Protein AF-K0YK85-F1 (afdb_monomer)

Structure (mmCIF, N/CA/C/O backbone):
data_AF-K0YK85-F1
#
_entry.id   AF-K0YK85-F1
#
loop_
_atom_site.group_PDB
_atom_site.id
_atom_site.type_symbol
_atom_site.label_atom_id
_atom_site.label_alt_id
_atom_site.label_comp_id
_atom_site.label_asym_id
_atom_site.label_entity_id
_atom_site.label_seq_id
_atom_site.pdbx_PDB_ins_code
_atom_site.Cartn_x
_atom_site.Cartn_y
_atom_site.Cartn_z
_atom_site.occupancy
_atom_site.B_iso_or_equiv
_atom_site.auth_seq_id
_atom_site.auth_comp_id
_atom_site.auth_asym_id
_atom_site.auth_atom_id
_atom_site.pdbx_PDB_model_num
ATOM 1 N N . MET A 1 1 ? 21.484 -11.112 -15.078 1.00 66.81 1 MET A N 1
ATOM 2 C CA . MET A 1 1 ? 21.011 -9.808 -15.582 1.00 66.81 1 MET A CA 1
ATOM 3 C C . MET A 1 1 ? 19.810 -9.967 -16.499 1.00 66.81 1 MET A C 1
ATOM 5 O O . MET A 1 1 ? 18.751 -9.639 -16.004 1.00 66.81 1 MET A O 1
ATOM 9 N N . GLU A 1 2 ? 19.887 -10.509 -17.725 1.00 73.88 2 GLU A N 1
ATOM 10 C CA . GLU A 1 2 ? 18.661 -10.723 -18.544 1.00 73.88 2 GLU A CA 1
ATOM 11 C C . GLU A 1 2 ? 17.661 -11.682 -17.864 1.00 73.88 2 GLU A C 1
ATOM 13 O O . GLU A 1 2 ? 16.541 -11.281 -17.594 1.00 73.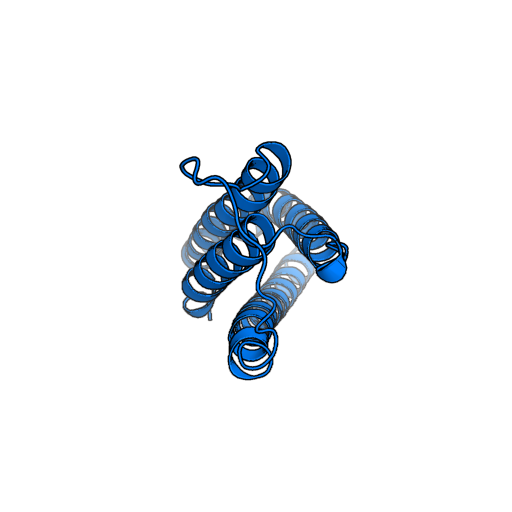88 2 GLU A O 1
ATOM 18 N N . GLU A 1 3 ? 18.103 -12.860 -17.404 1.00 81.00 3 GLU A N 1
ATOM 19 C CA . GLU A 1 3 ? 17.254 -13.798 -16.631 1.00 81.00 3 GLU A CA 1
ATOM 20 C C . GLU A 1 3 ? 16.675 -13.212 -15.330 1.00 81.00 3 GLU A C 1
ATOM 22 O O . GLU A 1 3 ? 15.665 -13.694 -14.827 1.00 81.00 3 GLU A O 1
ATOM 27 N N . GLU A 1 4 ? 17.342 -12.220 -14.734 1.00 80.44 4 GLU A N 1
ATOM 28 C CA . GLU A 1 4 ? 16.870 -11.585 -13.497 1.00 80.44 4 GLU A CA 1
ATOM 29 C C . GLU A 1 4 ? 15.826 -10.515 -13.803 1.00 80.44 4 GLU A C 1
ATOM 31 O O . GLU A 1 4 ? 14.907 -10.346 -13.018 1.00 80.44 4 GLU A O 1
ATOM 36 N N . VAL A 1 5 ? 15.949 -9.814 -14.933 1.00 79.44 5 V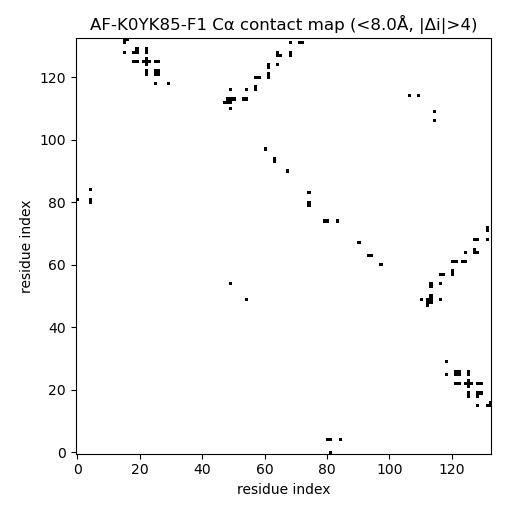AL A N 1
ATOM 37 C CA . VAL A 1 5 ? 14.918 -8.892 -15.424 1.00 79.44 5 VAL A CA 1
ATOM 38 C C . VAL A 1 5 ? 13.656 -9.677 -15.780 1.00 79.44 5 VAL A C 1
ATOM 40 O O . VAL A 1 5 ? 12.592 -9.328 -15.285 1.00 79.44 5 VAL A O 1
ATOM 43 N N . ASP A 1 6 ? 13.785 -10.777 -16.526 1.00 82.56 6 ASP A N 1
ATOM 44 C CA . ASP A 1 6 ? 12.639 -11.592 -16.960 1.00 82.56 6 ASP A CA 1
ATOM 45 C C . ASP A 1 6 ? 11.854 -12.175 -15.767 1.00 82.56 6 ASP A C 1
ATOM 47 O O . ASP A 1 6 ? 10.627 -12.145 -15.739 1.00 82.56 6 ASP A O 1
ATOM 51 N N . GLN A 1 7 ? 12.555 -12.651 -14.729 1.00 83.88 7 GLN A N 1
ATOM 52 C CA . GLN A 1 7 ? 11.912 -13.121 -13.492 1.00 83.88 7 GLN A CA 1
ATOM 53 C C . GLN A 1 7 ? 11.207 -12.000 -12.720 1.00 83.88 7 GLN A C 1
ATOM 55 O O . GLN A 1 7 ? 10.243 -12.257 -11.998 1.00 83.88 7 GLN A O 1
ATOM 60 N N . LEU A 1 8 ? 11.709 -10.765 -12.802 1.00 80.38 8 LEU A N 1
ATOM 61 C CA . LEU A 1 8 ? 11.055 -9.628 -12.162 1.00 80.38 8 LEU A CA 1
ATOM 62 C C . LEU A 1 8 ? 9.809 -9.218 -12.935 1.00 80.38 8 LEU A C 1
ATOM 64 O O . LEU A 1 8 ? 8.809 -8.963 -12.276 1.00 80.38 8 LEU A O 1
ATOM 68 N N . ASP A 1 9 ? 9.843 -9.231 -14.267 1.00 80.75 9 ASP A N 1
ATOM 69 C CA . ASP A 1 9 ? 8.669 -8.993 -15.115 1.00 80.75 9 ASP A CA 1
ATOM 70 C C . ASP A 1 9 ? 7.546 -9.992 -14.789 1.00 80.75 9 ASP A C 1
ATOM 72 O O . ASP A 1 9 ? 6.423 -9.584 -14.497 1.00 80.75 9 ASP A O 1
ATOM 76 N N . GLU A 1 10 ? 7.848 -11.294 -14.698 1.00 86.06 10 GLU A N 1
ATOM 77 C CA . GLU A 1 10 ? 6.849 -12.302 -14.298 1.00 86.06 10 GLU A CA 1
ATOM 78 C C . GLU A 1 10 ? 6.300 -12.054 -12.883 1.00 86.06 10 GLU A C 1
ATOM 80 O O . GLU A 1 10 ? 5.104 -12.200 -12.624 1.00 86.06 10 GLU A O 1
ATOM 85 N N . ARG A 1 11 ? 7.168 -11.657 -11.946 1.00 83.88 11 ARG A N 1
ATOM 86 C CA . ARG A 1 11 ? 6.775 -11.370 -10.558 1.00 83.88 11 ARG A CA 1
ATOM 87 C C . ARG A 1 11 ? 5.952 -10.081 -10.442 1.00 83.88 11 ARG A C 1
ATOM 89 O O . ARG A 1 11 ? 5.112 -9.977 -9.550 1.00 83.88 11 ARG A O 1
ATOM 96 N N . ILE A 1 12 ? 6.195 -9.112 -11.322 1.00 79.56 12 ILE A N 1
ATOM 97 C CA . ILE A 1 12 ? 5.414 -7.881 -11.461 1.00 79.56 12 ILE A CA 1
ATOM 98 C C . ILE A 1 12 ? 4.005 -8.217 -11.925 1.00 79.56 12 ILE A C 1
ATOM 100 O O . ILE A 1 12 ? 3.045 -7.749 -11.313 1.00 79.56 12 ILE A O 1
ATOM 104 N N . ASP A 1 13 ? 3.889 -9.026 -12.975 1.00 82.75 13 ASP A N 1
ATOM 105 C CA . ASP A 1 13 ? 2.596 -9.422 -13.525 1.00 82.75 13 ASP A CA 1
ATOM 106 C C . ASP A 1 13 ? 1.789 -10.201 -12.481 1.00 82.75 13 ASP A C 1
ATOM 108 O O . ASP A 1 13 ? 0.638 -9.854 -12.214 1.00 82.75 13 ASP A O 1
ATOM 112 N N . GLN A 1 14 ? 2.430 -11.152 -11.788 1.00 85.00 14 GLN A N 1
ATOM 113 C CA . GLN A 1 14 ? 1.813 -11.892 -10.686 1.00 85.00 14 GLN A CA 1
ATOM 114 C C . GLN A 1 14 ? 1.291 -10.963 -9.582 1.00 85.00 14 GLN A C 1
ATOM 116 O O . GLN A 1 14 ? 0.167 -11.124 -9.112 1.00 85.00 14 GLN A O 1
ATOM 121 N N . MET A 1 15 ? 2.085 -9.979 -9.154 1.00 80.19 15 MET A N 1
ATOM 122 C CA . MET A 1 15 ? 1.620 -9.014 -8.158 1.00 80.19 15 MET A CA 1
ATOM 123 C C . MET A 1 15 ? 0.486 -8.143 -8.676 1.00 80.19 15 MET A C 1
ATOM 125 O O . MET A 1 15 ? -0.429 -7.851 -7.917 1.00 80.19 15 MET A O 1
ATOM 129 N N . GLY A 1 16 ? 0.528 -7.724 -9.942 1.00 78.81 16 GLY A N 1
ATOM 130 C CA . GLY A 1 16 ? -0.573 -6.994 -10.561 1.00 78.81 16 GLY A CA 1
ATOM 131 C C . GLY A 1 16 ? -1.884 -7.768 -10.426 1.00 78.81 16 GLY A C 1
ATOM 132 O O . GLY A 1 16 ? -2.889 -7.195 -10.010 1.00 78.81 16 GLY A O 1
ATOM 133 N N . GLU A 1 17 ? -1.851 -9.079 -10.675 1.00 82.62 17 GLU A N 1
ATOM 134 C CA . GLU A 1 17 ? -2.994 -9.978 -10.486 1.00 82.62 17 GLU A CA 1
ATOM 135 C C . GLU A 1 17 ? -3.408 -10.132 -9.012 1.00 82.62 17 GLU A C 1
ATOM 137 O O . GLU A 1 17 ? -4.605 -10.107 -8.714 1.00 82.62 17 GLU A O 1
ATOM 142 N N . GLU A 1 18 ? -2.457 -10.259 -8.080 1.00 81.88 18 GLU A N 1
ATOM 143 C CA . GLU A 1 18 ? -2.734 -10.347 -6.636 1.00 81.88 18 GLU A CA 1
ATOM 144 C C . GLU A 1 18 ? -3.370 -9.065 -6.087 1.00 81.88 18 GLU A C 1
ATOM 146 O O . GLU A 1 18 ? -4.332 -9.124 -5.321 1.00 81.88 18 GLU A O 1
ATOM 151 N N . VAL A 1 19 ? -2.868 -7.901 -6.499 1.00 75.69 19 VAL A N 1
ATOM 152 C CA . VAL A 1 19 ? -3.401 -6.590 -6.115 1.00 75.69 19 VAL A CA 1
ATOM 153 C C . VAL A 1 19 ? -4.824 -6.423 -6.658 1.00 75.69 19 VAL A C 1
ATOM 155 O O . VAL A 1 19 ? -5.715 -5.946 -5.952 1.00 75.69 19 VAL A O 1
ATOM 158 N N . ASP A 1 20 ? -5.064 -6.848 -7.898 1.00 77.50 20 ASP A N 1
ATOM 159 C CA . ASP A 1 20 ? -6.393 -6.851 -8.509 1.00 77.50 20 ASP A CA 1
ATOM 160 C C . ASP A 1 20 ? -7.359 -7.786 -7.780 1.00 77.50 20 ASP A C 1
ATOM 162 O O . ASP A 1 20 ? -8.518 -7.435 -7.530 1.00 77.50 20 ASP A O 1
ATOM 166 N N . GLN A 1 21 ? -6.890 -8.980 -7.419 1.00 79.12 21 GLN A N 1
ATOM 167 C CA . GLN A 1 21 ? -7.654 -9.935 -6.628 1.00 79.12 21 GLN A CA 1
ATOM 168 C C . GLN A 1 21 ? -7.995 -9.355 -5.256 1.00 79.12 21 GLN A C 1
ATOM 170 O O . GLN A 1 21 ? -9.148 -9.441 -4.838 1.00 79.12 21 GLN A O 1
ATOM 175 N N . PHE A 1 22 ? -7.031 -8.726 -4.589 1.00 76.62 22 PHE A N 1
ATOM 176 C CA . PHE A 1 22 ? -7.225 -8.067 -3.305 1.00 76.62 22 PHE A CA 1
ATOM 177 C C . PHE A 1 22 ? -8.250 -6.937 -3.398 1.00 76.62 22 PHE A C 1
ATOM 179 O O . PHE A 1 22 ? -9.182 -6.885 -2.598 1.00 76.62 22 PHE A O 1
ATOM 186 N N . GLY A 1 23 ? -8.164 -6.092 -4.429 1.00 72.25 23 GLY A N 1
ATOM 187 C CA . GLY A 1 23 ? -9.165 -5.059 -4.687 1.00 72.25 23 GLY A CA 1
ATOM 188 C C . GLY A 1 23 ? -10.576 -5.635 -4.858 1.00 72.25 23 GLY A C 1
ATOM 189 O O . GLY A 1 23 ? -11.537 -5.103 -4.299 1.00 72.25 23 GLY A O 1
ATOM 190 N N . ARG A 1 24 ? -10.710 -6.766 -5.564 1.00 73.38 24 ARG A N 1
ATOM 191 C CA . ARG A 1 24 ? -11.991 -7.480 -5.726 1.00 73.38 24 ARG A CA 1
ATOM 192 C C . ARG A 1 24 ? -12.462 -8.169 -4.448 1.00 73.38 24 ARG A C 1
ATOM 194 O O . ARG A 1 24 ? -13.666 -8.258 -4.233 1.00 73.38 24 ARG A O 1
ATOM 201 N N . GLU A 1 25 ? -11.560 -8.673 -3.615 1.00 72.44 25 GLU A N 1
ATOM 202 C CA . GLU A 1 25 ? -11.900 -9.296 -2.331 1.00 72.44 25 GLU A CA 1
ATOM 203 C C . GLU A 1 25 ? -12.420 -8.258 -1.329 1.00 72.44 25 GLU A C 1
ATOM 205 O O . GLU A 1 25 ? -13.394 -8.506 -0.608 1.00 72.44 25 GLU A O 1
ATOM 210 N N . LEU A 1 26 ? -11.826 -7.065 -1.345 1.00 65.25 26 LEU A N 1
ATOM 211 C CA . LEU A 1 26 ? -12.269 -5.914 -0.567 1.00 65.25 26 LEU A CA 1
ATOM 212 C C . LEU A 1 26 ? -13.640 -5.392 -1.030 1.00 65.25 26 LEU A C 1
ATOM 214 O O . LEU A 1 26 ? -14.524 -5.173 -0.197 1.00 65.25 26 LEU A O 1
ATOM 218 N N . ASP A 1 27 ? -13.846 -5.242 -2.342 1.00 61.88 27 ASP A N 1
ATOM 219 C CA . ASP A 1 27 ? -15.132 -4.831 -2.932 1.00 61.88 27 ASP A CA 1
ATOM 220 C C . ASP A 1 27 ? -16.228 -5.901 -2.727 1.00 61.88 27 ASP A C 1
ATOM 222 O O . ASP A 1 27 ? -17.346 -5.614 -2.289 1.00 61.88 27 ASP A O 1
ATOM 226 N N . GLY A 1 28 ? -15.879 -7.173 -2.937 1.00 52.31 28 GLY A N 1
ATOM 227 C CA . GLY A 1 28 ? -16.767 -8.327 -2.791 1.00 52.31 28 GLY A CA 1
ATOM 228 C C . GLY A 1 28 ? -17.177 -8.621 -1.346 1.00 52.31 28 GLY A C 1
ATOM 229 O O . GLY A 1 28 ? -18.321 -9.027 -1.111 1.00 52.31 28 GLY A O 1
ATOM 230 N N . SER A 1 29 ? -16.303 -8.350 -0.368 1.00 48.81 29 SER A N 1
ATOM 231 C CA . SER A 1 29 ? -16.648 -8.420 1.062 1.00 48.81 29 SER A CA 1
ATOM 232 C C . SER A 1 29 ? -17.704 -7.382 1.458 1.00 48.81 29 SER A C 1
ATOM 234 O O . SER A 1 29 ? -18.546 -7.667 2.311 1.00 48.81 29 SER A O 1
ATOM 236 N N . SER A 1 30 ? -17.747 -6.216 0.801 1.00 44.91 30 SER A N 1
ATOM 237 C CA . SER A 1 30 ? -18.809 -5.223 1.039 1.00 44.91 30 SER A CA 1
ATOM 238 C C . SER A 1 30 ? -20.174 -5.643 0.481 1.00 44.91 30 SER A C 1
ATOM 240 O O . SER A 1 30 ? -21.201 -5.251 1.036 1.00 44.91 30 SER A O 1
ATOM 242 N N . SER A 1 31 ? -20.234 -6.473 -0.568 1.00 39.69 31 SER A N 1
ATOM 243 C CA . SER A 1 31 ? -21.518 -6.889 -1.164 1.00 39.69 31 SER A CA 1
ATOM 244 C C . SER A 1 31 ? -22.275 -7.970 -0.379 1.00 39.69 31 SER A C 1
ATOM 246 O O . SER A 1 31 ? -23.464 -8.165 -0.640 1.00 39.69 31 SER A O 1
ATOM 248 N N . SER A 1 32 ? -21.643 -8.664 0.578 1.00 37.28 32 SER A N 1
ATOM 249 C CA . SER A 1 32 ? -22.271 -9.821 1.251 1.00 37.28 32 SER A CA 1
ATOM 250 C C . SER A 1 32 ? -22.496 -9.669 2.762 1.00 37.28 32 SER A C 1
ATOM 252 O O . SER A 1 32 ? -23.411 -10.314 3.273 1.00 37.28 32 SER A O 1
ATOM 254 N N . ASP A 1 33 ? -21.764 -8.797 3.467 1.00 37.56 33 ASP A N 1
ATOM 255 C CA . ASP A 1 3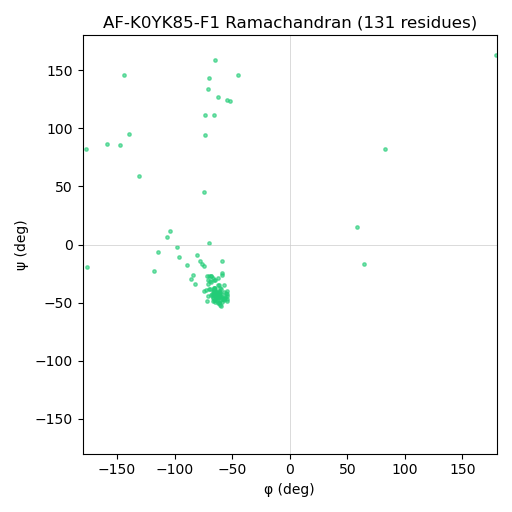3 ? -21.880 -8.662 4.937 1.00 37.56 33 ASP A CA 1
ATOM 256 C C . ASP A 1 33 ? -22.426 -7.312 5.439 1.00 37.56 33 ASP A C 1
ATOM 258 O O . ASP A 1 33 ? -22.801 -7.184 6.604 1.00 37.56 33 ASP A O 1
ATOM 262 N N . ALA A 1 34 ? -22.637 -6.322 4.564 1.00 41.72 34 ALA A N 1
ATOM 263 C CA . ALA A 1 34 ? -23.242 -5.039 4.952 1.00 41.72 34 ALA A CA 1
ATOM 264 C C . ALA A 1 34 ? -24.751 -5.122 5.305 1.00 41.72 34 ALA A C 1
ATOM 266 O O . ALA A 1 34 ? -25.378 -4.112 5.624 1.00 41.72 34 ALA A O 1
ATOM 267 N N . ALA A 1 35 ? -25.369 -6.309 5.253 1.00 38.19 35 ALA A N 1
ATOM 268 C CA . ALA A 1 35 ? -26.809 -6.483 5.467 1.00 38.19 35 ALA A CA 1
ATOM 269 C C . ALA A 1 35 ? -27.220 -6.918 6.887 1.00 38.19 35 ALA A C 1
ATOM 271 O O . ALA A 1 35 ? -28.423 -7.025 7.148 1.00 38.19 35 ALA A O 1
ATOM 272 N N . LYS A 1 36 ? -26.295 -7.162 7.829 1.00 44.62 36 LYS A N 1
ATOM 273 C CA . LYS A 1 36 ? -26.672 -7.482 9.220 1.00 44.62 36 LYS A CA 1
ATOM 274 C C . LYS A 1 36 ? -25.680 -6.972 10.264 1.00 44.62 36 LYS A C 1
ATOM 276 O O . LYS A 1 36 ? -24.925 -7.751 10.831 1.00 44.62 36 LYS A O 1
ATOM 281 N N . GLN A 1 37 ? -25.850 -5.719 10.669 1.00 42.31 37 GLN A N 1
ATOM 282 C CA . GLN A 1 37 ? -25.900 -5.394 12.096 1.00 42.31 37 GLN A CA 1
ATOM 283 C C . GLN A 1 37 ? -26.606 -4.053 12.306 1.00 42.31 37 GLN A C 1
ATOM 285 O O . GLN A 1 37 ? -26.009 -2.989 12.358 1.00 42.31 37 GLN A O 1
ATOM 290 N N . GLY A 1 38 ? -27.935 -4.126 12.411 1.00 46.53 38 GLY A N 1
ATOM 291 C CA . GLY A 1 38 ? -28.683 -3.130 13.163 1.00 46.53 38 GLY A CA 1
ATOM 292 C C . GLY A 1 38 ? -28.436 -3.384 14.647 1.00 46.53 38 GLY A C 1
ATOM 293 O O . GLY A 1 38 ? -28.877 -4.407 15.172 1.00 46.53 38 GLY A O 1
ATOM 294 N N . GLY A 1 39 ? -27.722 -2.469 15.293 1.00 35.22 39 GLY A N 1
ATOM 295 C CA . GLY A 1 39 ? -27.487 -2.440 16.731 1.00 35.22 39 GLY A CA 1
ATOM 296 C C . GLY A 1 39 ? -27.572 -1.000 17.217 1.00 35.22 39 GLY A C 1
ATOM 297 O O . GLY A 1 39 ? -26.618 -0.248 17.107 1.00 35.22 39 GLY A O 1
ATOM 298 N N . ASP A 1 40 ? -28.757 -0.632 17.693 1.00 47.53 40 ASP A N 1
ATOM 299 C CA . ASP A 1 40 ? -29.113 0.655 18.289 1.00 47.53 40 ASP A CA 1
ATOM 300 C C . ASP A 1 40 ? -28.171 1.015 19.458 1.00 47.53 40 ASP A C 1
ATOM 302 O O . ASP A 1 40 ? -28.032 0.240 20.408 1.00 47.53 40 ASP A O 1
ATOM 306 N N . GLY A 1 41 ? -27.531 2.186 19.389 1.00 37.88 41 GLY A N 1
ATOM 307 C CA . GLY A 1 41 ? -26.629 2.681 20.429 1.00 37.88 41 GLY A CA 1
ATOM 308 C C . GLY A 1 41 ? -26.087 4.080 20.138 1.00 37.88 41 GLY A C 1
ATOM 309 O O . GLY A 1 41 ? -24.976 4.221 19.648 1.00 37.88 41 GLY A O 1
ATOM 310 N N . ALA A 1 42 ? -26.887 5.105 20.453 1.00 50.59 42 ALA A N 1
ATOM 311 C CA . ALA A 1 42 ? -26.488 6.516 20.558 1.00 50.59 42 ALA A CA 1
ATOM 312 C C . ALA A 1 42 ? -25.166 6.671 21.348 1.00 50.59 42 ALA A C 1
ATOM 314 O O . ALA A 1 42 ? -24.922 5.930 22.295 1.00 50.59 42 ALA A O 1
ATOM 315 N N . ASP A 1 43 ? -24.269 7.611 21.060 1.00 39.25 43 ASP A N 1
ATOM 316 C CA . ASP A 1 43 ? -24.468 9.059 21.061 1.00 39.25 43 ASP A CA 1
ATOM 317 C C . ASP A 1 43 ? -23.122 9.732 20.688 1.00 39.25 43 ASP A C 1
ATOM 319 O O . ASP A 1 43 ? -22.060 9.136 20.856 1.00 39.25 43 ASP 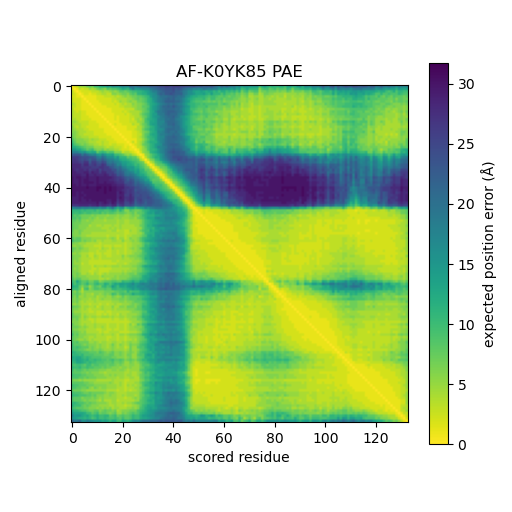A O 1
ATOM 323 N N . GLN A 1 44 ? -23.184 11.010 20.307 1.00 40.91 44 GLN A N 1
ATOM 324 C CA . GLN A 1 44 ? -22.075 11.956 20.087 1.00 40.91 44 GLN A CA 1
ATOM 325 C C . GLN A 1 44 ? -21.357 11.913 18.727 1.00 40.91 44 GLN A C 1
ATOM 327 O O . GLN A 1 44 ? -20.233 11.447 18.565 1.00 40.91 44 GLN A O 1
ATOM 332 N N . ALA A 1 45 ? -21.988 12.596 17.773 1.00 50.72 45 ALA A N 1
ATOM 333 C CA . ALA A 1 45 ? -21.329 13.184 16.619 1.00 50.72 45 ALA A CA 1
ATOM 334 C C . ALA A 1 45 ? -20.122 14.061 17.025 1.00 50.72 45 ALA A C 1
ATOM 336 O O . ALA A 1 45 ? -20.252 15.046 17.755 1.00 50.72 45 ALA A O 1
ATOM 337 N N . SER A 1 46 ? -18.953 13.737 16.481 1.00 42.53 46 SER A N 1
ATOM 338 C CA . SER A 1 46 ? -17.839 14.656 16.230 1.00 42.53 46 SER A CA 1
ATOM 339 C C . SER A 1 46 ? -17.170 14.231 14.921 1.00 42.53 46 SER A C 1
ATOM 341 O O . SER A 1 46 ? -17.187 13.059 14.565 1.00 42.53 46 SER A O 1
ATOM 343 N N . VAL A 1 47 ? -16.667 15.206 14.173 1.00 51.03 47 VAL A N 1
ATOM 344 C CA . VAL A 1 47 ? -16.544 15.236 12.702 1.00 51.03 47 VAL A CA 1
ATOM 345 C C . VAL A 1 47 ? -15.426 14.357 12.102 1.00 51.03 47 VAL A C 1
ATOM 347 O O . VAL A 1 47 ? -14.697 14.844 11.259 1.00 51.03 47 VAL A O 1
ATOM 350 N N . ASP A 1 48 ? -15.263 13.107 12.539 1.00 63.59 48 ASP A N 1
ATOM 351 C CA . ASP A 1 48 ? -14.854 11.989 11.657 1.00 63.59 48 ASP A CA 1
ATOM 352 C C . ASP A 1 48 ? -14.826 10.641 12.396 1.00 63.59 48 ASP A C 1
ATOM 354 O O . ASP A 1 48 ? -14.901 9.610 11.748 1.00 63.59 48 ASP A O 1
ATOM 358 N N . GLY A 1 49 ? -14.771 10.596 13.734 1.00 77.56 49 GLY A N 1
ATOM 359 C CA . GLY A 1 49 ? -14.882 9.354 14.527 1.00 77.56 49 GLY A CA 1
ATOM 360 C C . GLY A 1 49 ? -13.756 8.320 14.340 1.00 77.56 49 GLY A C 1
ATOM 361 O O . GLY A 1 49 ? -13.605 7.452 15.193 1.00 77.56 49 GLY A O 1
ATOM 362 N N . VAL A 1 50 ? -12.962 8.436 13.272 1.00 87.62 50 VAL A N 1
ATOM 363 C CA . VAL A 1 50 ? -11.814 7.586 12.956 1.00 87.62 50 VAL A CA 1
ATOM 364 C C . VAL A 1 50 ? -10.680 7.878 13.933 1.00 87.62 50 VAL A C 1
ATOM 366 O O . VAL A 1 50 ? -10.330 9.036 14.189 1.00 87.62 50 VAL A O 1
ATOM 369 N N . THR A 1 51 ? -10.073 6.822 14.456 1.00 91.12 51 THR A N 1
ATOM 370 C CA . THR A 1 51 ? -8.892 6.900 15.308 1.00 91.12 51 THR A CA 1
ATOM 371 C C . THR A 1 51 ? -7.737 7.524 14.509 1.00 91.12 51 THR A C 1
ATOM 373 O O . THR A 1 51 ? -7.417 7.026 13.430 1.00 91.12 51 THR A O 1
ATOM 376 N N . PRO A 1 52 ? -7.067 8.588 14.997 1.00 90.12 52 PRO A N 1
ATOM 377 C CA . PRO A 1 52 ? -6.030 9.279 14.225 1.00 90.12 52 PRO A CA 1
ATOM 378 C C . PRO A 1 52 ? -4.897 8.368 13.738 1.00 90.12 52 PRO A C 1
ATOM 380 O O . PRO A 1 52 ? -4.502 8.462 12.581 1.00 90.12 52 PRO A O 1
ATOM 383 N N . GLU A 1 53 ? -4.426 7.454 14.591 1.00 89.56 53 GLU A N 1
ATOM 384 C CA . GLU A 1 53 ? -3.380 6.483 14.235 1.00 89.56 53 GLU A CA 1
ATOM 385 C C . GLU A 1 53 ? -3.860 5.498 13.158 1.00 89.56 53 GLU A C 1
ATOM 387 O O . GLU A 1 53 ? -3.113 5.165 12.240 1.00 89.56 53 GLU A O 1
ATOM 392 N N . PHE A 1 54 ? -5.128 5.078 13.223 1.00 89.50 54 PHE A N 1
ATOM 393 C CA . PHE A 1 54 ? -5.729 4.207 12.214 1.00 89.50 54 PHE A CA 1
ATOM 394 C C . PHE A 1 54 ? -5.856 4.926 10.870 1.00 89.50 54 PHE A C 1
ATOM 396 O O . PHE A 1 54 ? -5.469 4.391 9.832 1.00 89.50 54 PHE A O 1
ATOM 403 N N . LYS A 1 55 ? -6.339 6.172 10.895 1.00 90.75 55 LYS A N 1
ATOM 404 C CA . LYS A 1 55 ? -6.424 7.026 9.713 1.00 90.75 55 LYS A CA 1
ATOM 405 C C . LYS A 1 55 ? -5.058 7.221 9.060 1.00 90.75 55 LYS A C 1
ATOM 407 O O . LYS A 1 55 ? -4.956 7.066 7.849 1.00 90.75 55 LYS A O 1
ATOM 412 N N . GLU A 1 56 ? -4.028 7.530 9.844 1.00 92.25 56 GLU A N 1
ATOM 413 C CA . GLU A 1 56 ?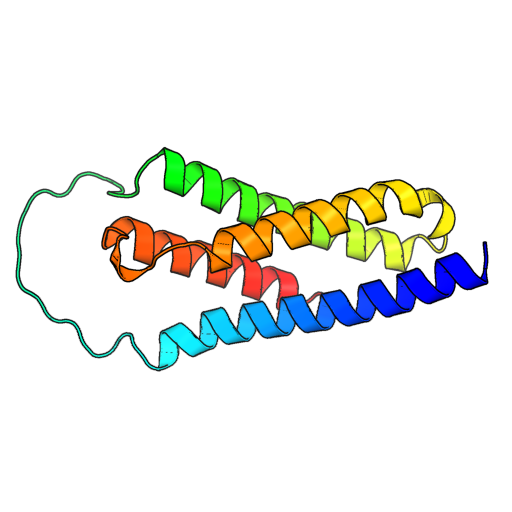 -2.661 7.713 9.346 1.00 92.25 56 GLU A CA 1
ATOM 414 C C . GLU A 1 56 ? -2.112 6.431 8.706 1.00 92.25 56 GLU A C 1
ATOM 416 O O . GLU A 1 56 ? -1.554 6.488 7.610 1.00 92.25 56 GLU A O 1
ATOM 421 N N . ALA A 1 57 ? -2.337 5.269 9.330 1.00 90.62 57 ALA A N 1
ATOM 422 C CA . ALA A 1 57 ? -1.945 3.980 8.762 1.00 90.62 57 ALA A CA 1
ATOM 423 C C . ALA A 1 57 ? -2.653 3.704 7.424 1.00 90.62 57 ALA A C 1
ATOM 425 O O . ALA A 1 57 ? -1.993 3.408 6.429 1.00 90.62 57 ALA A O 1
ATOM 426 N N . MET A 1 58 ? -3.979 3.862 7.367 1.00 90.69 58 MET A N 1
ATOM 427 C CA . MET A 1 58 ? -4.744 3.634 6.137 1.00 90.69 58 MET A CA 1
ATOM 428 C C . MET A 1 58 ? -4.383 4.646 5.035 1.00 90.69 58 MET A C 1
ATOM 430 O O . MET A 1 58 ? -4.279 4.277 3.864 1.00 90.69 58 MET A O 1
ATOM 434 N N . ASP A 1 59 ? -4.151 5.914 5.389 1.00 91.31 59 ASP A N 1
ATOM 435 C CA . ASP A 1 59 ? -3.708 6.947 4.445 1.00 91.31 59 ASP A CA 1
ATOM 436 C C . ASP A 1 59 ? -2.326 6.624 3.868 1.00 91.31 59 ASP A C 1
ATOM 438 O O . ASP A 1 59 ? -2.122 6.763 2.660 1.00 91.31 59 ASP A O 1
ATOM 442 N N . SER A 1 60 ? -1.409 6.124 4.702 1.00 92.25 60 SER A N 1
ATOM 443 C CA . SER A 1 60 ? -0.094 5.641 4.271 1.00 92.25 60 SER A CA 1
ATOM 444 C C . SER A 1 60 ? -0.218 4.490 3.267 1.00 92.25 60 SER A C 1
ATOM 446 O O . SER A 1 60 ? 0.417 4.524 2.213 1.00 92.25 60 SER A O 1
ATOM 448 N N . TYR A 1 61 ? -1.111 3.524 3.516 1.00 89.94 61 TYR A N 1
ATOM 449 C CA . TYR A 1 61 ? -1.366 2.428 2.573 1.00 89.94 61 TYR A CA 1
ATOM 450 C C . TYR A 1 61 ? -1.910 2.952 1.242 1.00 89.94 61 TYR A C 1
ATOM 452 O O . TYR A 1 61 ? -1.422 2.588 0.174 1.00 89.94 61 TYR A O 1
ATOM 460 N N . GLY A 1 62 ? -2.885 3.862 1.287 1.00 88.19 62 GLY A N 1
ATOM 461 C CA . GLY A 1 62 ? -3.456 4.469 0.087 1.00 88.19 62 GLY A CA 1
ATOM 462 C C . GLY A 1 62 ? -2.439 5.250 -0.752 1.00 88.19 62 GLY A C 1
ATOM 463 O O . GLY A 1 62 ? -2.519 5.199 -1.983 1.00 88.19 62 GLY A O 1
ATOM 464 N N . ALA A 1 63 ? -1.503 5.946 -0.100 1.00 90.88 63 ALA A N 1
ATOM 465 C CA . ALA A 1 63 ? -0.422 6.690 -0.746 1.00 90.88 63 ALA A CA 1
ATOM 466 C C . ALA A 1 63 ? 0.647 5.761 -1.339 1.00 90.88 63 ALA A C 1
ATOM 468 O O . ALA A 1 63 ? 1.097 5.989 -2.461 1.00 90.88 63 ALA A O 1
ATOM 469 N N . PHE A 1 64 ? 0.992 4.673 -0.646 1.00 90.50 64 PHE A N 1
ATOM 470 C CA . PHE A 1 64 ? 1.883 3.642 -1.180 1.00 90.50 64 PHE A CA 1
ATOM 471 C C . PHE A 1 64 ? 1.373 3.102 -2.524 1.00 90.50 64 PHE A C 1
ATOM 473 O O . PHE A 1 64 ? 2.129 3.039 -3.493 1.00 90.50 64 PHE A O 1
ATOM 480 N N . PHE A 1 65 ? 0.078 2.776 -2.621 1.00 86.94 65 PHE A N 1
ATOM 481 C CA . PHE A 1 65 ? -0.500 2.289 -3.876 1.00 86.94 65 PHE A CA 1
ATOM 482 C C . PHE A 1 65 ? -0.512 3.351 -4.988 1.00 86.94 65 PHE A C 1
ATOM 484 O O . PHE A 1 65 ? -0.411 2.980 -6.154 1.00 86.94 65 PHE A O 1
ATOM 491 N N . ASP A 1 66 ? -0.583 4.652 -4.671 1.00 89.19 66 ASP A N 1
ATOM 492 C CA . ASP A 1 66 ? -0.418 5.714 -5.680 1.00 89.19 66 ASP A CA 1
ATOM 493 C C . ASP A 1 66 ? 0.987 5.705 -6.284 1.00 89.19 66 ASP A C 1
ATOM 495 O O . ASP A 1 66 ? 1.142 5.746 -7.508 1.00 89.19 66 ASP A O 1
ATOM 499 N N . GLU A 1 67 ? 2.007 5.631 -5.429 1.00 89.50 67 GLU A N 1
ATOM 500 C CA . GLU A 1 67 ? 3.402 5.576 -5.863 1.00 89.50 67 GLU A CA 1
ATOM 501 C C . GLU A 1 67 ? 3.701 4.288 -6.625 1.00 89.50 67 GLU A C 1
ATOM 503 O O . GLU A 1 67 ? 4.312 4.338 -7.690 1.00 89.50 67 GLU A O 1
ATOM 508 N N . TYR A 1 68 ? 3.204 3.149 -6.138 1.00 87.88 68 TYR A N 1
ATOM 509 C CA . TYR A 1 68 ? 3.330 1.864 -6.817 1.00 87.88 68 TYR A CA 1
ATOM 510 C C . TYR A 1 68 ? 2.690 1.901 -8.210 1.00 87.88 68 TYR A C 1
ATOM 512 O O . TYR A 1 68 ? 3.314 1.490 -9.187 1.00 87.88 68 TYR A O 1
ATOM 520 N N . VAL A 1 69 ? 1.477 2.453 -8.342 1.00 86.25 69 VAL A N 1
ATOM 521 C CA . VAL A 1 69 ? 0.800 2.579 -9.642 1.00 86.25 69 VAL A CA 1
ATOM 522 C C . VAL A 1 69 ? 1.601 3.457 -10.605 1.00 86.25 69 VAL A C 1
ATOM 524 O O . VAL A 1 69 ? 1.708 3.135 -11.791 1.00 86.25 69 VAL A O 1
ATOM 527 N N . ALA A 1 70 ? 2.149 4.571 -10.118 1.00 88.44 70 ALA A N 1
ATOM 528 C CA . ALA A 1 70 ? 2.967 5.474 -10.921 1.00 88.44 70 ALA A CA 1
ATOM 529 C C . ALA A 1 70 ? 4.278 4.805 -11.362 1.00 88.44 70 ALA A C 1
ATOM 531 O O . ALA A 1 70 ? 4.587 4.800 -12.555 1.00 88.44 70 ALA A O 1
ATOM 532 N N . PHE A 1 71 ? 4.982 4.171 -10.423 1.00 86.94 71 PHE A N 1
ATOM 533 C CA . PHE A 1 71 ? 6.195 3.404 -10.682 1.00 86.94 71 PHE A CA 1
ATOM 534 C C . PHE A 1 71 ? 5.941 2.306 -11.716 1.00 86.94 71 PHE A C 1
ATOM 536 O O . PHE A 1 71 ? 6.703 2.163 -12.666 1.00 86.94 71 PHE A O 1
ATOM 543 N N . MET A 1 72 ? 4.828 1.578 -11.599 1.00 84.69 72 MET A N 1
ATOM 544 C CA . MET A 1 72 ? 4.510 0.489 -12.519 1.00 84.69 72 MET A CA 1
ATOM 545 C C . MET A 1 72 ? 4.172 0.946 -13.940 1.00 84.69 72 MET A C 1
ATOM 547 O O . MET A 1 72 ? 4.361 0.189 -14.897 1.00 84.69 72 MET A O 1
ATOM 551 N N . LYS A 1 73 ? 3.664 2.168 -14.103 1.00 85.44 73 LYS A N 1
ATOM 552 C CA . LYS A 1 73 ? 3.486 2.776 -15.428 1.00 85.44 73 LYS A CA 1
ATOM 553 C C . LYS A 1 73 ? 4.835 3.152 -16.026 1.00 85.44 73 LYS A C 1
ATOM 555 O O . LYS A 1 73 ? 5.125 2.766 -17.154 1.00 85.44 73 LYS A O 1
ATOM 560 N N . GLU A 1 74 ? 5.678 3.824 -15.247 1.00 86.06 74 GLU A N 1
ATOM 561 C CA . GLU A 1 74 ? 7.019 4.219 -15.681 1.00 86.06 74 GLU A CA 1
ATOM 562 C C . GLU A 1 74 ? 7.887 3.005 -16.030 1.00 86.06 74 GLU A C 1
ATOM 564 O O . GLU A 1 74 ? 8.540 2.995 -17.070 1.00 86.06 74 GLU A O 1
ATOM 569 N N . TYR A 1 75 ? 7.831 1.944 -15.225 1.00 84.00 75 TYR A N 1
ATOM 570 C CA . TYR A 1 75 ? 8.551 0.698 -15.467 1.00 84.00 75 TYR A CA 1
ATOM 571 C C . TYR A 1 75 ? 8.238 0.120 -16.856 1.00 84.00 75 TYR A C 1
ATOM 573 O O . TYR A 1 75 ? 9.155 -0.152 -17.632 1.00 84.00 75 TYR A O 1
ATOM 581 N N . ARG A 1 76 ? 6.948 0.033 -17.212 1.00 79.56 76 ARG A N 1
ATOM 582 C CA . ARG A 1 76 ? 6.479 -0.483 -18.510 1.00 79.56 76 ARG A CA 1
ATOM 583 C C . ARG A 1 76 ? 6.807 0.432 -19.690 1.00 79.56 76 ARG A C 1
ATOM 585 O O . ARG A 1 76 ? 7.019 -0.055 -20.798 1.00 79.56 76 ARG A O 1
ATOM 592 N N . GLU A 1 77 ? 6.856 1.742 -19.471 1.00 83.62 77 GLU A N 1
ATOM 593 C CA . GLU A 1 77 ? 7.152 2.726 -20.521 1.00 83.62 77 GLU A CA 1
ATOM 594 C C . GLU A 1 77 ? 8.658 2.956 -20.735 1.00 83.62 77 GLU A C 1
ATOM 596 O O . GLU A 1 77 ? 9.080 3.278 -21.848 1.00 83.62 77 GLU A O 1
ATOM 601 N N . SER A 1 78 ? 9.481 2.795 -19.694 1.00 79.38 78 SER A N 1
ATOM 602 C CA . SER A 1 78 ? 10.900 3.181 -19.693 1.00 79.38 78 SER A CA 1
ATOM 603 C C . SER A 1 78 ? 11.786 2.308 -20.585 1.00 79.38 78 SER A C 1
ATOM 605 O O . SER A 1 78 ? 12.846 2.758 -21.030 1.00 79.38 78 SER A O 1
ATOM 607 N N . GLY A 1 79 ? 11.396 1.048 -20.813 1.00 72.81 79 GLY A N 1
ATOM 608 C CA . GLY A 1 79 ? 12.227 0.048 -21.488 1.00 72.81 79 GLY A CA 1
ATOM 609 C C . GLY A 1 79 ? 13.573 -0.218 -20.795 1.00 72.81 79 GLY A C 1
ATOM 610 O O . GLY A 1 79 ? 14.467 -0.786 -21.424 1.00 72.81 79 GLY A O 1
ATOM 611 N N . ASN A 1 80 ? 13.755 0.210 -19.534 1.00 76.75 80 ASN A N 1
ATOM 612 C CA . ASN A 1 80 ? 15.006 0.060 -18.779 1.00 76.75 80 ASN A CA 1
ATOM 613 C C . ASN A 1 80 ? 14.797 -0.521 -17.361 1.00 76.75 80 ASN A C 1
ATOM 615 O O . ASN A 1 80 ? 15.196 0.090 -16.360 1.00 76.75 80 ASN A O 1
ATOM 619 N N . PRO A 1 81 ? 14.221 -1.733 -17.267 1.00 74.88 81 PRO A N 1
ATOM 620 C CA . PRO A 1 81 ? 13.859 -2.377 -16.002 1.00 74.88 81 PRO A CA 1
ATOM 621 C C . PRO A 1 81 ? 15.064 -2.653 -15.089 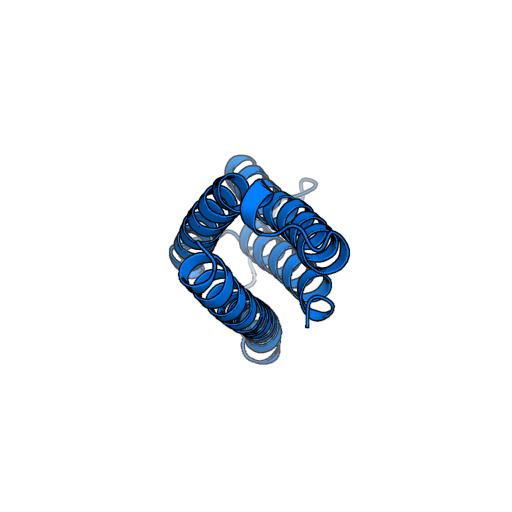1.00 74.88 81 PRO A C 1
ATOM 623 O O . PRO A 1 81 ? 14.949 -2.606 -13.866 1.00 74.88 81 PRO A O 1
ATOM 626 N N . ALA A 1 82 ? 16.251 -2.869 -15.668 1.00 77.88 82 ALA A N 1
ATOM 627 C CA . ALA A 1 82 ? 17.479 -3.135 -14.918 1.00 77.88 82 ALA A CA 1
ATOM 628 C C . ALA A 1 82 ? 17.878 -1.973 -13.987 1.00 77.88 82 ALA A C 1
ATOM 630 O O . ALA A 1 82 ? 18.388 -2.203 -12.892 1.00 77.88 82 ALA A O 1
ATOM 631 N N . SER A 1 83 ? 17.631 -0.726 -14.405 1.00 81.12 83 SER A N 1
ATOM 632 C CA . SER A 1 83 ? 17.941 0.465 -13.603 1.00 81.12 83 SER A CA 1
ATOM 633 C C . SER A 1 83 ? 16.980 0.699 -12.437 1.00 81.12 83 SER A C 1
ATOM 635 O O . SER A 1 83 ? 17.345 1.409 -11.510 1.00 81.12 83 SER A O 1
ATOM 637 N N . MET A 1 84 ? 15.799 0.074 -12.475 1.00 83.88 84 MET A N 1
ATOM 638 C CA . MET A 1 84 ? 14.726 0.234 -11.487 1.00 83.88 84 MET A CA 1
ATOM 639 C C . MET A 1 84 ? 14.584 -0.997 -10.576 1.00 83.88 84 MET A C 1
ATOM 641 O O . MET A 1 84 ? 13.646 -1.084 -9.787 1.00 83.88 84 MET A O 1
ATOM 645 N N . MET A 1 85 ? 15.495 -1.976 -10.678 1.00 81.88 85 MET A N 1
ATOM 646 C CA . MET A 1 85 ? 15.445 -3.216 -9.889 1.00 81.88 85 MET A CA 1
ATOM 647 C C . MET A 1 85 ? 15.502 -2.967 -8.376 1.00 81.88 85 MET A C 1
ATOM 649 O O . MET A 1 85 ? 14.842 -3.671 -7.610 1.00 81.88 85 MET A O 1
ATOM 653 N N . ALA A 1 86 ? 16.309 -1.999 -7.932 1.00 84.56 86 ALA A N 1
ATOM 654 C CA . ALA A 1 86 ? 16.489 -1.712 -6.510 1.00 84.56 86 ALA A CA 1
ATOM 655 C C . ALA A 1 86 ? 15.234 -1.057 -5.910 1.00 84.56 86 ALA A C 1
ATOM 657 O O . ALA A 1 86 ? 14.757 -1.454 -4.842 1.00 84.56 86 ALA A O 1
ATOM 658 N N . GLU A 1 87 ? 14.670 -0.092 -6.632 1.00 86.00 87 GLU A N 1
ATOM 659 C CA . GLU A 1 87 ? 13.407 0.568 -6.323 1.00 86.00 87 GLU A CA 1
ATOM 660 C C . GLU A 1 87 ? 12.262 -0.447 -6.334 1.00 86.00 87 GLU A C 1
ATOM 662 O O . GLU A 1 87 ? 11.469 -0.487 -5.396 1.00 86.00 87 GLU A O 1
ATOM 667 N N . TYR A 1 88 ? 12.231 -1.349 -7.317 1.00 84.12 88 TYR A N 1
ATOM 668 C CA . TYR A 1 88 ? 11.235 -2.412 -7.377 1.00 84.12 88 TYR A CA 1
ATOM 669 C C . TYR A 1 88 ? 11.300 -3.334 -6.156 1.00 84.12 88 TYR A C 1
ATOM 671 O O . TYR A 1 88 ? 10.277 -3.564 -5.515 1.00 84.12 88 TYR A O 1
ATOM 679 N N . GLY A 1 89 ? 12.488 -3.814 -5.771 1.00 85.19 89 GLY A N 1
ATOM 680 C CA . GLY A 1 89 ? 12.647 -4.630 -4.561 1.00 85.19 89 GLY A CA 1
ATOM 681 C C . GLY A 1 89 ? 12.142 -3.922 -3.297 1.00 85.19 89 GLY A C 1
ATOM 682 O O . GLY A 1 89 ? 11.543 -4.557 -2.429 1.00 85.19 89 GLY A O 1
ATOM 683 N N . THR A 1 90 ? 12.309 -2.601 -3.233 1.00 88.62 90 THR A N 1
ATOM 684 C CA . THR A 1 90 ? 11.786 -1.764 -2.146 1.00 88.62 90 THR A CA 1
ATOM 685 C C . THR A 1 90 ? 10.254 -1.686 -2.172 1.00 88.62 90 THR A C 1
ATOM 687 O O . THR A 1 90 ? 9.619 -1.843 -1.127 1.00 88.62 90 THR A O 1
ATOM 690 N N . TYR A 1 91 ? 9.642 -1.503 -3.348 1.00 87.06 91 TYR A N 1
ATOM 691 C CA . TYR A 1 91 ? 8.182 -1.520 -3.506 1.00 87.06 91 TYR A CA 1
ATOM 692 C C . TYR A 1 91 ? 7.581 -2.899 -3.206 1.00 87.06 91 TYR A C 1
ATOM 694 O O . TYR A 1 91 ? 6.535 -2.978 -2.569 1.00 87.06 91 TYR A O 1
ATOM 702 N N . MET A 1 92 ? 8.258 -3.989 -3.575 1.00 85.31 92 MET A N 1
ATOM 703 C CA . MET A 1 92 ? 7.821 -5.351 -3.254 1.00 85.31 92 MET A CA 1
ATOM 704 C C . MET A 1 92 ? 7.761 -5.611 -1.751 1.00 85.31 92 MET A C 1
ATOM 706 O O . MET A 1 92 ? 6.831 -6.257 -1.270 1.00 85.31 92 MET A O 1
ATOM 710 N N . GLN A 1 93 ? 8.763 -5.132 -1.011 1.00 88.38 93 GLN A N 1
ATOM 711 C CA . GLN A 1 93 ? 8.786 -5.281 0.438 1.00 88.38 93 GLN A CA 1
ATOM 712 C C . GLN A 1 93 ? 7.654 -4.475 1.085 1.00 88.38 93 GLN A C 1
ATOM 714 O O . GLN A 1 93 ? 6.893 -5.026 1.875 1.00 88.38 93 GLN A O 1
ATOM 719 N N . GLN A 1 94 ? 7.500 -3.205 0.705 1.00 88.75 94 GLN A N 1
ATOM 720 C CA . GLN A 1 94 ? 6.432 -2.349 1.226 1.00 88.75 94 GLN A CA 1
ATOM 721 C C . GLN A 1 94 ? 5.032 -2.867 0.872 1.00 88.75 94 GLN A C 1
ATOM 723 O O . GLN A 1 94 ? 4.125 -2.771 1.698 1.00 88.75 94 GLN A O 1
ATOM 728 N N . TYR A 1 95 ? 4.854 -3.465 -0.312 1.00 86.31 95 TYR A N 1
ATOM 729 C CA . TYR A 1 95 ? 3.610 -4.136 -0.684 1.00 86.31 95 TYR A CA 1
ATOM 730 C C . TYR A 1 95 ? 3.307 -5.287 0.275 1.00 86.31 95 TYR A C 1
ATOM 732 O O . TYR A 1 95 ? 2.234 -5.319 0.872 1.00 86.31 95 TYR A O 1
ATOM 740 N N . ALA A 1 96 ? 4.265 -6.195 0.484 1.00 86.81 96 ALA A N 1
ATOM 741 C CA . ALA A 1 96 ? 4.087 -7.329 1.387 1.00 86.81 96 ALA A CA 1
ATOM 742 C C . ALA A 1 96 ? 3.791 -6.881 2.830 1.00 86.81 96 ALA A C 1
ATOM 744 O O . ALA A 1 96 ? 2.898 -7.431 3.472 1.00 86.81 96 ALA A O 1
ATOM 745 N N . GLU A 1 97 ? 4.499 -5.862 3.325 1.00 89.38 97 GLU A N 1
ATOM 746 C CA . GLU A 1 97 ? 4.267 -5.277 4.651 1.00 89.38 97 GLU A CA 1
ATOM 747 C C . GLU A 1 97 ? 2.868 -4.654 4.759 1.00 89.38 97 GLU A C 1
ATOM 749 O O . GLU A 1 97 ? 2.161 -4.911 5.731 1.00 89.38 97 GLU A O 1
ATOM 754 N N . THR A 1 98 ? 2.432 -3.907 3.742 1.00 87.88 98 THR A N 1
ATOM 755 C CA . THR A 1 98 ? 1.099 -3.285 3.695 1.00 87.88 98 THR A CA 1
ATOM 756 C C . THR A 1 98 ? -0.009 -4.335 3.659 1.00 87.88 98 THR A C 1
ATOM 758 O O . THR A 1 98 ? -0.967 -4.254 4.425 1.00 87.88 98 THR A O 1
ATOM 761 N N . MET A 1 99 ? 0.127 -5.357 2.813 1.00 83.50 99 MET A N 1
ATOM 762 C CA . MET A 1 99 ? -0.851 -6.442 2.696 1.00 83.50 99 MET A CA 1
ATOM 763 C C . MET A 1 99 ? -0.948 -7.255 3.985 1.00 83.50 99 MET A C 1
ATOM 765 O O . MET A 1 99 ? -2.051 -7.547 4.449 1.00 83.50 99 MET A O 1
ATOM 769 N N . SER A 1 100 ? 0.199 -7.566 4.597 1.00 88.06 100 SER A N 1
ATOM 770 C CA . SER A 1 100 ? 0.246 -8.217 5.906 1.00 88.06 100 SER A CA 1
ATOM 771 C C . SER A 1 100 ? -0.466 -7.360 6.946 1.00 88.06 100 SER A C 1
ATOM 773 O O . SER A 1 100 ? -1.370 -7.853 7.615 1.00 88.06 100 SER A O 1
ATOM 775 N N . ALA A 1 101 ? -0.138 -6.068 7.019 1.00 88.44 101 ALA A N 1
ATOM 776 C CA . ALA A 1 101 ? -0.731 -5.162 7.989 1.00 88.44 101 ALA A CA 1
ATOM 777 C C . ALA A 1 101 ? -2.250 -5.039 7.819 1.00 88.44 101 ALA A C 1
ATOM 779 O O . ALA A 1 101 ? -2.957 -5.080 8.818 1.00 88.44 101 ALA A O 1
ATOM 780 N N . ILE A 1 102 ? -2.768 -4.972 6.584 1.00 83.44 102 ILE A N 1
ATOM 781 C CA . ILE A 1 102 ? -4.218 -4.953 6.328 1.00 83.44 102 ILE A CA 1
ATOM 782 C C . ILE A 1 102 ? -4.875 -6.282 6.729 1.00 83.44 102 ILE A C 1
ATOM 784 O O . ILE A 1 102 ? -5.964 -6.276 7.304 1.00 83.44 102 ILE A O 1
ATOM 788 N N . SER A 1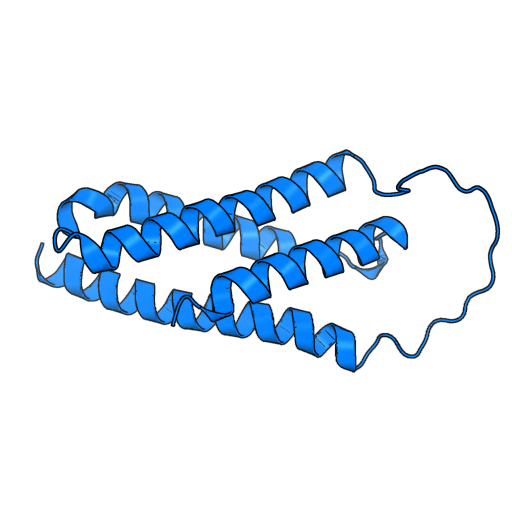 103 ? -4.227 -7.418 6.459 1.00 83.00 103 SER A N 1
ATOM 789 C CA . SER A 1 103 ? -4.748 -8.742 6.830 1.00 83.00 103 SER A CA 1
ATOM 790 C C . SER A 1 103 ? -4.767 -8.990 8.343 1.00 83.00 103 SER A C 1
ATOM 792 O O . SER A 1 103 ? -5.605 -9.746 8.831 1.00 83.00 103 SER A O 1
ATOM 794 N N . GLU A 1 104 ? -3.869 -8.336 9.084 1.00 88.31 104 GLU A N 1
ATOM 795 C CA . GLU A 1 104 ? -3.775 -8.404 10.546 1.00 88.31 104 GLU A CA 1
ATOM 796 C C . GLU A 1 104 ? -4.790 -7.497 11.258 1.00 88.31 104 GLU A C 1
ATOM 798 O O . GLU A 1 104 ? -4.946 -7.601 12.477 1.00 88.31 104 GLU A O 1
ATOM 803 N N . ILE A 1 105 ? -5.499 -6.624 10.529 1.00 85.69 105 ILE A N 1
ATOM 804 C CA . ILE A 1 105 ? -6.544 -5.779 11.113 1.00 85.69 105 ILE A CA 1
ATOM 805 C C . ILE A 1 105 ? -7.693 -6.663 11.597 1.00 85.69 105 ILE A C 1
ATOM 807 O O . ILE A 1 105 ? -8.463 -7.217 10.808 1.00 85.69 105 ILE A O 1
ATOM 811 N N . ASP A 1 106 ? -7.851 -6.729 12.917 1.00 87.12 106 ASP A N 1
ATOM 812 C CA . ASP A 1 106 ? -8.998 -7.364 13.550 1.00 87.12 106 ASP A CA 1
ATOM 813 C C . ASP A 1 106 ? -10.241 -6.474 13.394 1.00 87.12 106 ASP A C 1
ATOM 815 O O . ASP A 1 106 ? -10.491 -5.552 14.179 1.00 87.12 106 ASP A O 1
ATOM 819 N N . LYS A 1 107 ? -11.021 -6.759 12.347 1.00 81.38 107 LYS A N 1
ATOM 820 C CA . LYS A 1 107 ? -12.238 -6.020 11.984 1.00 81.38 107 LYS A CA 1
ATOM 821 C C . LYS A 1 107 ? -13.295 -6.022 13.092 1.00 81.38 107 LYS A C 1
ATOM 823 O O . LYS A 1 107 ? -14.076 -5.077 13.146 1.00 81.38 107 LYS A O 1
ATOM 828 N N . ASP A 1 108 ? -13.293 -7.014 13.986 1.00 84.88 108 ASP A N 1
ATOM 829 C CA . ASP A 1 108 ? -14.239 -7.091 15.108 1.00 84.88 108 ASP A CA 1
ATOM 830 C C . ASP A 1 108 ? -13.883 -6.112 16.241 1.00 84.88 108 ASP A C 1
ATOM 832 O O . ASP A 1 108 ? -14.716 -5.809 17.097 1.00 84.88 108 ASP A O 1
ATOM 836 N N . THR A 1 109 ? -12.646 -5.604 16.254 1.00 86.12 109 THR A N 1
ATOM 837 C CA . THR A 1 109 ? -12.168 -4.625 17.246 1.00 86.12 109 THR A CA 1
ATOM 838 C C . THR A 1 109 ? -12.258 -3.181 16.765 1.00 86.12 109 THR A C 1
ATOM 840 O O . THR A 1 109 ? -12.079 -2.261 17.567 1.00 86.12 109 THR A O 1
ATOM 843 N N . LEU A 1 110 ? -12.538 -2.971 15.475 1.00 85.38 110 LEU A N 1
ATOM 844 C CA . LEU A 1 110 ? -12.656 -1.639 14.901 1.00 85.38 110 LEU A CA 1
ATOM 845 C C . LEU A 1 110 ? -13.911 -0.933 15.411 1.00 85.38 110 LEU A C 1
ATOM 847 O O . LEU A 1 110 ? -14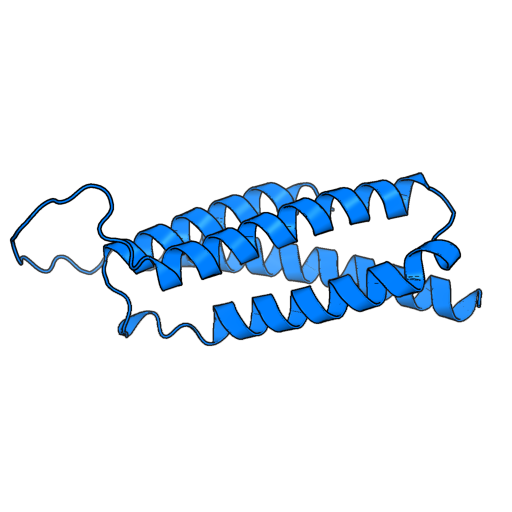.981 -1.525 15.558 1.00 85.38 110 LEU A O 1
ATOM 851 N N . SER A 1 111 ? -13.787 0.375 15.624 1.00 88.50 111 SER A N 1
ATOM 852 C CA . SER A 1 111 ? -14.968 1.222 15.741 1.00 88.50 111 SER A CA 1
ATOM 853 C C . SER A 1 111 ? -15.731 1.244 14.411 1.00 88.50 111 SER A C 1
ATOM 855 O O . SER A 1 111 ? -15.160 0.993 13.349 1.00 88.50 111 SER A O 1
ATOM 857 N N . GLU A 1 112 ? -17.018 1.595 14.444 1.00 86.44 112 GLU A N 1
ATOM 858 C CA . GLU A 1 112 ? -17.812 1.762 13.218 1.00 86.44 112 GLU A CA 1
ATOM 859 C C . GLU A 1 112 ? -17.151 2.758 12.249 1.00 86.44 112 GLU A C 1
ATOM 861 O O . GLU A 1 112 ? -17.090 2.515 11.045 1.00 86.44 112 GLU A O 1
ATOM 866 N N . ALA A 1 113 ? -16.582 3.846 12.779 1.00 87.25 113 ALA A N 1
ATOM 867 C CA . ALA A 1 113 ? -15.884 4.846 11.980 1.00 87.25 113 ALA A CA 1
ATOM 868 C C . ALA A 1 113 ? -14.586 4.303 11.357 1.00 87.25 113 ALA A C 1
ATOM 870 O O . ALA A 1 113 ? -14.337 4.537 10.176 1.00 87.25 113 ALA A O 1
ATOM 871 N N . ASP A 1 114 ? -13.787 3.538 12.107 1.00 86.44 114 ASP A N 1
ATOM 872 C CA . ASP A 1 114 ? -12.563 2.919 11.584 1.00 86.44 114 ASP A CA 1
ATOM 873 C C . ASP A 1 114 ? -12.880 1.851 10.525 1.00 86.44 114 ASP A C 1
ATOM 875 O O . ASP A 1 114 ? -12.230 1.797 9.482 1.00 86.44 114 ASP A O 1
ATOM 879 N N . ALA A 1 115 ? -13.922 1.041 10.731 1.00 85.75 115 ALA A N 1
ATOM 880 C CA . ALA A 1 115 ? -14.362 0.042 9.757 1.00 85.75 115 ALA A CA 1
ATOM 881 C C . ALA A 1 115 ? -14.837 0.686 8.441 1.00 85.75 115 ALA A C 1
ATOM 883 O O . ALA A 1 115 ? -14.479 0.220 7.355 1.00 85.75 115 ALA A O 1
ATOM 884 N N . LEU A 1 116 ? -15.593 1.788 8.525 1.00 87.06 116 LEU A N 1
ATOM 885 C CA . LEU A 1 116 ? -15.986 2.577 7.354 1.00 87.06 116 LEU A CA 1
ATOM 886 C C . LEU A 1 116 ? -14.765 3.179 6.648 1.00 87.06 116 LEU A C 1
ATOM 888 O O . LEU A 1 116 ? -14.689 3.134 5.418 1.00 87.06 116 LEU A O 1
ATOM 892 N N . TYR A 1 117 ? -13.791 3.689 7.406 1.00 89.12 117 TYR A N 1
ATOM 893 C CA . TYR A 1 117 ? -12.571 4.260 6.840 1.00 89.12 117 TYR A CA 1
ATOM 894 C C . TYR A 1 117 ? -11.709 3.216 6.123 1.00 89.12 117 TYR A C 1
ATOM 896 O O . TYR A 1 117 ? -11.220 3.461 5.019 1.00 89.12 117 TYR A O 1
ATOM 904 N N . LEU A 1 118 ? -11.578 2.020 6.706 1.00 87.06 118 LEU A N 1
ATOM 905 C CA . LEU A 1 118 ? -10.917 0.880 6.075 1.00 87.06 118 LEU A CA 1
ATOM 906 C C . LEU A 1 118 ? -11.574 0.535 4.739 1.00 87.06 118 LEU A C 1
ATOM 908 O O . LEU A 1 118 ? -10.874 0.355 3.743 1.00 87.06 118 LEU A O 1
ATOM 912 N N . ALA A 1 119 ? -12.908 0.457 4.707 1.00 84.75 119 ALA A N 1
ATOM 913 C CA . ALA A 1 119 ? -13.663 0.159 3.494 1.00 84.75 119 ALA A CA 1
ATOM 914 C C . ALA A 1 119 ? -13.473 1.242 2.420 1.00 84.75 119 ALA A C 1
ATOM 916 O O . ALA A 1 119 ? -13.276 0.920 1.247 1.00 84.75 119 ALA A O 1
ATOM 917 N N . GLU A 1 120 ? -13.466 2.520 2.807 1.00 86.12 120 GLU A N 1
ATOM 918 C CA . GLU A 1 120 ? -13.220 3.631 1.885 1.00 86.12 120 GLU A CA 1
ATOM 919 C C . GLU A 1 120 ? -11.819 3.561 1.265 1.00 86.12 120 GLU A C 1
ATOM 921 O O . GLU A 1 120 ? -11.674 3.630 0.041 1.00 86.12 120 GLU A O 1
ATOM 926 N N . VAL A 1 121 ? -10.782 3.405 2.091 1.00 87.62 121 VAL A N 1
ATOM 927 C CA . VAL A 1 121 ? -9.396 3.305 1.614 1.00 87.62 121 VAL A CA 1
ATOM 928 C C . VAL A 1 121 ? -9.214 2.075 0.731 1.00 87.62 121 VAL A C 1
ATOM 930 O O . VAL A 1 121 ? -8.638 2.182 -0.352 1.00 87.62 121 VAL A O 1
ATOM 933 N N . SER A 1 122 ? -9.790 0.945 1.130 1.00 83.31 122 SER A N 1
ATOM 934 C CA . SER A 1 122 ? -9.809 -0.293 0.350 1.00 83.31 122 SER A CA 1
ATOM 935 C C . SER A 1 122 ? -10.435 -0.095 -1.036 1.00 83.31 122 SER A C 1
ATOM 937 O O . SER A 1 122 ? -9.846 -0.492 -2.041 1.00 83.31 122 SER A O 1
ATOM 939 N N . GLY A 1 123 ? -11.579 0.591 -1.123 1.00 83.75 123 GLY A N 1
ATOM 940 C CA . GLY A 1 123 ? -12.234 0.902 -2.399 1.00 83.75 123 GLY A CA 1
ATOM 941 C C . GLY A 1 123 ? -11.420 1.854 -3.282 1.00 83.75 123 GLY A C 1
ATOM 942 O O . GLY A 1 123 ? -11.362 1.684 -4.505 1.00 83.75 123 GLY A O 1
ATOM 943 N N . ARG A 1 124 ? -10.734 2.837 -2.682 1.00 85.50 124 ARG A N 1
ATOM 944 C CA . ARG A 1 124 ? -9.809 3.721 -3.412 1.00 85.50 124 ARG A CA 1
ATOM 945 C C . ARG A 1 124 ? -8.628 2.938 -3.982 1.00 85.50 124 ARG A C 1
ATOM 947 O O . ARG A 1 124 ? -8.293 3.153 -5.143 1.00 85.50 124 ARG A O 1
ATOM 954 N N . ILE A 1 125 ? -8.020 2.047 -3.196 1.00 85.56 125 ILE A N 1
ATOM 955 C CA . ILE A 1 125 ? -6.922 1.178 -3.647 1.00 85.56 125 ILE A CA 1
ATOM 956 C C . ILE A 1 125 ? -7.405 0.306 -4.809 1.00 85.56 125 ILE A C 1
ATOM 958 O O . ILE A 1 125 ? -6.830 0.391 -5.890 1.00 85.56 125 ILE A O 1
ATOM 962 N N . ALA A 1 126 ? -8.523 -0.407 -4.639 1.00 82.44 126 ALA A N 1
ATOM 963 C CA . ALA A 1 126 ? -9.111 -1.254 -5.679 1.00 82.44 126 ALA A CA 1
ATOM 964 C C . ALA A 1 126 ? -9.372 -0.490 -6.991 1.00 82.44 126 ALA A C 1
ATOM 966 O O . ALA A 1 126 ? -9.075 -0.976 -8.080 1.00 82.44 126 ALA A O 1
ATOM 967 N N . THR A 1 127 ? -9.886 0.741 -6.900 1.00 83.94 127 THR A N 1
ATOM 968 C CA . THR A 1 127 ? -10.143 1.589 -8.077 1.00 83.94 127 THR A CA 1
ATOM 969 C C . THR A 1 127 ? -8.854 1.980 -8.804 1.00 83.94 127 THR A C 1
ATOM 971 O O . THR A 1 127 ? -8.831 2.033 -10.033 1.00 83.94 127 THR A O 1
ATOM 974 N N . LYS A 1 128 ? -7.780 2.278 -8.064 1.00 82.75 128 LYS A N 1
ATOM 975 C CA . LYS A 1 128 ? -6.482 2.661 -8.643 1.00 82.75 128 LYS A CA 1
ATOM 976 C C . LYS A 1 128 ? -5.807 1.480 -9.333 1.00 82.75 128 LYS A C 1
ATOM 978 O O . LYS A 1 128 ? -5.190 1.661 -10.382 1.00 82.75 128 LYS A O 1
ATOM 983 N N . THR A 1 129 ? -5.923 0.295 -8.745 1.00 76.44 129 THR A N 1
ATOM 984 C CA . THR A 1 129 ? -5.220 -0.905 -9.200 1.00 76.44 129 THR A CA 1
ATOM 985 C C . THR A 1 129 ? -5.956 -1.621 -10.328 1.00 76.44 129 THR A C 1
ATOM 987 O O . THR A 1 129 ? -5.297 -2.157 -11.204 1.00 76.44 129 THR A O 1
ATOM 990 N N . ALA A 1 130 ? -7.283 -1.483 -10.432 1.00 73.25 130 ALA A N 1
ATOM 991 C CA . ALA A 1 130 ? -8.076 -2.041 -11.536 1.00 73.25 130 ALA A CA 1
ATOM 992 C C . ALA A 1 130 ? -7.674 -1.551 -12.947 1.00 73.25 130 ALA A C 1
ATOM 994 O O . ALA A 1 130 ? -8.134 -2.100 -13.945 1.00 73.25 130 ALA A O 1
ATOM 995 N N . GLY A 1 131 ? -6.869 -0.487 -13.048 1.00 66.69 131 GLY A N 1
ATOM 996 C CA . GLY A 1 131 ? -6.297 0.002 -14.308 1.00 66.69 131 GLY A CA 1
ATOM 997 C C . GLY A 1 131 ? -4.816 -0.338 -14.500 1.00 66.69 131 GLY A C 1
ATOM 998 O O . GLY A 1 131 ? -4.175 0.278 -15.353 1.00 66.69 131 GLY A O 1
ATOM 999 N N . LEU A 1 132 ? -4.249 -1.214 -13.661 1.00 66.69 132 LEU A N 1
ATOM 1000 C CA . LEU A 1 132 ? -2.847 -1.634 -13.725 1.00 66.69 132 LEU A CA 1
ATOM 1001 C C . LEU A 1 132 ? -2.611 -2.859 -14.620 1.00 66.69 132 LEU A C 1
ATOM 1003 O O . LEU A 1 132 ? -1.459 -3.097 -14.989 1.00 66.69 132 LEU A O 1
ATOM 1007 N N . LEU A 1 133 ? -3.661 -3.620 -14.936 1.00 54.56 133 LEU A N 1
ATOM 1008 C CA . LEU A 1 133 ? -3.677 -4.718 -15.911 1.00 54.56 133 LEU A CA 1
ATOM 1009 C C . LEU A 1 133 ? -4.291 -4.239 -17.234 1.00 54.56 133 LEU A C 1
ATOM 1011 O O . LEU A 1 133 ? -3.800 -4.679 -18.297 1.00 54.56 133 LEU A 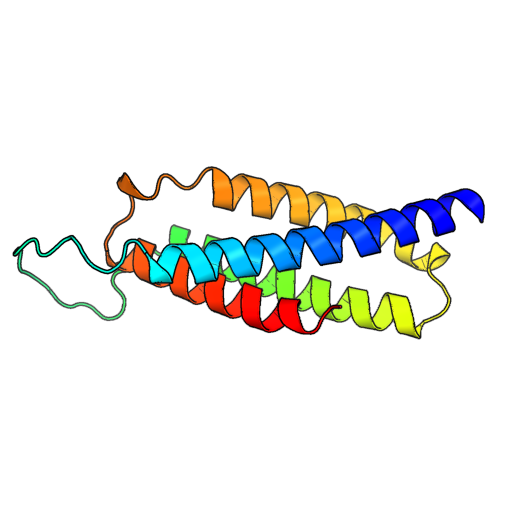O 1
#

InterPro domains:
  IPR046526 Domain of unknown function DUF6591 [PF20234] (28-129)

Secondary structure (DSSP, 8-state):
-HHHHHHHHHHHHHHHHHHHHHHHHHHHHHHHHTT-----------S----HHHHHHHHHHHHHHHHHHHHHHHHHHHS-GGGGHHHHHHHHHHHHHHHHHHHT--TTTS-HHHHHHHHHHHHHHHHHHTT--

Nearest PDB structures (foldseek):
  7y9i-assembly1_A  TM=4.095E-01  e=2.502E+00  Arabidopsis thaliana
  3og4-assembly1_A  TM=3.205E-01  e=7.528E+00  Homo sapiens

Radius of gyration: 17.72 Å; Cα contacts (8 Å, |Δi|>4): 68; chains: 1; bounding box: 50×29×42 Å

Foldseek 3Di:
DVVVLVVVVVVLVVVLVVLLVLLCVLVVVCVPPVPDDDDDDDDDDDPQPADPVLLVLLVVLLVLLVVVLVVLVCCVVVVCVVVCVVVSVVSVVVVVVSVVVLVPDPLVPDDPRSNVSNSVSSNSSNVSSVPSD

Sequence (133 aa):
MEEEVDQLDERIDQMGEEVDQFGRELDGSSSSDAAKQGGDGADQASVDGVTPEFKEAMDSYGAFFDEYVAFMKEYRESGNPASMMAEYGTYMQQYAETMSAISEIDKDTLSEADALYLAEVSGRIATKTAGLL

Mean predicted aligned error: 9.07 Å

pLDDT: mean 77.08, std 15.63, range [35.22, 92.25]

Solvent-accessible surface area (backbone atoms only — not comparable to full-atom values): 7808 Å² total; per-residue (Å²): 105,71,72,56,46,55,54,45,53,54,52,49,52,52,45,51,52,50,52,37,50,48,23,48,51,54,55,52,54,55,76,72,58,78,83,73,79,92,73,94,76,89,83,81,93,59,102,69,73,45,50,66,70,57,50,51,53,49,51,50,51,46,50,50,52,52,51,50,54,52,49,55,50,48,51,73,70,64,81,52,58,78,82,44,47,69,62,46,55,50,51,53,50,52,46,53,53,48,53,50,55,61,71,66,56,60,71,89,76,45,52,74,40,38,50,51,49,52,52,51,42,42,52,53,45,24,62,63,43,67,72,72,121

Organism: NCBI:txid742818